Protein AF-A0A0A8EVY9-F1 (afdb_monomer)

Foldseek 3Di:
DDDDDDDDDDDDDDDDPDDDDDDADDDPVNDHDDDQQDDDFCCPDPQFQPFDDADPPEPADDPAPASWGFGTDGSNWTWTAGPPQQWIFTHAPDRVRQLCPVHGTQASHPVLVVQLNVLLVVLVVVLVVDPDPVVNVVSLVVSLVSNCVSGVSRSPGSSRVVSSPPD

Mean predicted aligned error: 11.03 Å

Nearest PDB structures (foldseek):
  7tyd-assembly2_D  TM=7.779E-01  e=7.014E-01  synthetic construct
  7n1k-assembly1_A  TM=7.747E-01  e=1.017E+00  synthetic construct
  4adn-assembly1_B  TM=7.517E-01  e=2.010E+00  Staphylococcus aureus
  4ado-assembly1_A  TM=7.643E-01  e=8.881E+00  Staphylococcus aureus

Secondary structure (DSSP, 8-state):
------------------PPP------TTSPPP--S--EEE-TTSTTTT-EEPPPSSSS---S----EEEEEEETTEEEEEETTT--EEE--SSTT-GGGTT-SEEESSHHHHHHHHHHHHHHHHHHTT---HHHHHHHHHHHHHHHHHH-TTTTT-HHHHHHHH--

Radius of gyration: 25.65 Å; Cα contacts (8 Å, |Δi|>4): 241; chains: 1; bounding box: 50×61×89 Å

pLDDT: mean 82.86, std 22.76, range [28.45, 98.69]

Solvent-accessible surface area (backbone atoms only — not comparable to full-atom values): 10103 Å² total; per-residue (Å²): 135,90,85,88,85,87,86,90,83,92,80,85,84,87,78,84,93,70,86,78,81,84,71,79,78,45,48,101,81,73,47,69,70,78,70,62,76,48,77,45,80,35,85,86,43,90,65,42,60,37,76,52,81,78,70,83,88,39,82,81,70,70,95,67,90,50,64,28,23,28,46,34,37,38,64,85,11,46,27,28,35,29,64,83,76,38,30,24,29,45,46,70,80,52,80,82,38,64,42,43,39,81,40,40,50,56,20,78,27,62,67,47,35,55,52,41,51,52,51,47,54,54,44,52,61,52,44,76,72,48,84,49,68,66,60,34,51,52,46,49,52,50,40,52,54,53,30,35,72,67,37,65,88,22,40,69,8,10,65,59,43,39,77,70,73,63,129

Sequence (167 aa):
MWSSPCPGAQGAQGSDHAAPRRPGRGTGTGLPEFDDQGLALQPSHEDHLQEVRWPQDLPEQPDEEGPFHRLGRWMGGYVVLDGPTGHVLRCPVEHDDPTAENGVRVATDLENFLTMAGLFVTGRRILTEIQNRDEAHLMRQHIDDALFAVDWECSDAGAWQYPLHEE

Structure (mmCIF, N/CA/C/O backbone):
data_AF-A0A0A8EVY9-F1
#
_entry.id   AF-A0A0A8EVY9-F1
#
loop_
_atom_site.group_PDB
_atom_site.id
_atom_site.type_symbol
_atom_site.label_atom_id
_atom_site.label_alt_id
_atom_site.label_comp_id
_atom_site.label_asym_id
_atom_site.label_entity_id
_atom_site.label_seq_id
_atom_site.pdbx_PDB_ins_code
_atom_site.Cartn_x
_atom_site.Cartn_y
_atom_site.Cartn_z
_atom_site.occupancy
_atom_site.B_iso_or_equiv
_atom_site.auth_seq_id
_atom_site.auth_comp_id
_atom_site.auth_asym_id
_atom_site.auth_atom_id
_atom_site.pdbx_PDB_model_num
ATOM 1 N N . MET A 1 1 ? 26.104 -45.715 -68.438 1.00 34.81 1 MET A N 1
ATOM 2 C CA . MET A 1 1 ? 26.019 -47.180 -68.264 1.00 34.81 1 MET A CA 1
ATOM 3 C C . MET A 1 1 ? 26.911 -47.540 -67.077 1.00 34.81 1 MET A C 1
ATOM 5 O O . MET A 1 1 ? 28.028 -47.046 -67.035 1.00 34.81 1 MET A O 1
ATOM 9 N N . TRP A 1 2 ? 26.335 -48.227 -66.082 1.00 30.08 2 TRP A N 1
ATOM 10 C CA . TRP A 1 2 ? 26.836 -48.592 -64.736 1.00 30.08 2 TRP A CA 1
ATOM 11 C C . TRP A 1 2 ? 28.251 -49.228 -64.701 1.00 30.08 2 TRP A C 1
ATOM 13 O O . TRP A 1 2 ? 28.696 -49.733 -65.725 1.00 30.08 2 TRP A O 1
ATOM 23 N N . SER A 1 3 ? 29.038 -49.174 -63.608 1.00 36.56 3 SER A N 1
ATOM 24 C CA . SER A 1 3 ? 28.817 -49.904 -62.334 1.00 36.56 3 SER A CA 1
ATOM 25 C C . SER A 1 3 ? 29.696 -49.425 -61.147 1.00 36.56 3 SER A C 1
ATOM 27 O O . SER A 1 3 ? 30.813 -48.958 -61.350 1.00 36.56 3 SER A O 1
ATOM 29 N N . SER A 1 4 ? 29.171 -49.585 -59.919 1.00 40.34 4 SER A N 1
ATOM 30 C CA . SER A 1 4 ? 29.745 -49.332 -58.565 1.00 40.34 4 SER A CA 1
ATOM 31 C C . SER A 1 4 ? 30.785 -50.406 -58.108 1.00 40.34 4 SER A C 1
ATOM 33 O O . SER A 1 4 ? 31.016 -51.311 -58.913 1.00 40.34 4 SER A O 1
ATOM 35 N N . PRO A 1 5 ? 31.416 -50.389 -56.888 1.00 44.31 5 PRO A N 1
ATOM 36 C CA . PRO A 1 5 ? 30.765 -50.445 -55.552 1.00 44.31 5 PRO A CA 1
ATOM 37 C C . PRO A 1 5 ? 31.426 -49.664 -54.376 1.00 44.31 5 PRO A C 1
ATOM 39 O O . PRO A 1 5 ? 32.553 -49.183 -54.446 1.00 44.31 5 PRO A O 1
ATOM 42 N N . CYS A 1 6 ? 30.671 -49.576 -53.273 1.00 28.45 6 CYS A N 1
ATOM 43 C CA . CYS A 1 6 ? 31.019 -49.045 -51.945 1.00 28.45 6 CYS A CA 1
ATOM 44 C C . CYS A 1 6 ? 32.040 -49.899 -51.160 1.00 28.45 6 CYS A C 1
ATOM 46 O O . CYS A 1 6 ? 32.176 -51.094 -51.421 1.00 28.45 6 CYS A O 1
ATOM 48 N N . PRO A 1 7 ? 32.555 -49.351 -50.045 1.00 39.50 7 PRO A N 1
ATOM 49 C CA . PRO A 1 7 ? 32.608 -50.077 -48.777 1.00 39.50 7 PRO A CA 1
ATOM 50 C C . PRO A 1 7 ? 31.801 -49.359 -47.681 1.00 39.50 7 PRO A C 1
ATOM 52 O O . PRO A 1 7 ? 31.858 -48.139 -47.542 1.00 39.50 7 PRO A O 1
ATOM 55 N N . GLY A 1 8 ? 31.039 -50.132 -46.905 1.00 32.41 8 GLY A N 1
ATOM 56 C CA . GLY A 1 8 ? 30.357 -49.675 -45.694 1.00 32.41 8 GLY A CA 1
ATOM 57 C C . GLY A 1 8 ? 31.080 -50.099 -44.412 1.00 32.41 8 GLY A C 1
ATOM 58 O O . GLY A 1 8 ? 31.881 -51.027 -44.448 1.00 32.41 8 GLY A O 1
ATOM 59 N N . ALA A 1 9 ? 30.753 -49.410 -43.310 1.00 32.88 9 ALA A N 1
ATOM 60 C CA . ALA A 1 9 ? 30.607 -49.873 -41.912 1.00 32.88 9 ALA A CA 1
ATOM 61 C C . ALA A 1 9 ? 30.688 -48.633 -40.985 1.00 32.88 9 ALA A C 1
ATOM 63 O O . ALA A 1 9 ? 31.735 -48.012 -40.878 1.00 32.88 9 ALA A O 1
ATOM 64 N N . GLN A 1 10 ? 29.547 -48.080 -40.555 1.00 35.62 10 GLN A N 1
ATOM 65 C CA . GLN A 1 10 ? 28.922 -48.253 -39.225 1.00 35.62 10 GLN A CA 1
ATOM 66 C C . GLN A 1 10 ? 29.597 -47.493 -38.065 1.00 35.62 10 GLN A C 1
ATOM 68 O O . GLN A 1 10 ? 30.724 -47.784 -37.685 1.00 35.62 10 GLN A O 1
ATOM 73 N N . GLY A 1 11 ? 28.828 -46.585 -37.449 1.00 28.88 11 GLY A N 1
ATOM 74 C CA . GLY A 1 11 ? 29.130 -45.924 -36.177 1.00 28.88 11 GLY A CA 1
ATOM 75 C C . GLY A 1 11 ? 28.012 -44.960 -35.743 1.00 28.88 11 GLY A C 1
ATOM 76 O O . GLY A 1 11 ? 27.928 -43.859 -36.268 1.00 28.88 11 GLY A O 1
ATOM 77 N N . ALA A 1 12 ? 27.137 -45.448 -34.854 1.00 32.19 12 ALA A N 1
ATOM 78 C CA . ALA A 1 12 ? 26.265 -44.785 -33.860 1.00 32.19 12 ALA A CA 1
ATOM 79 C C . ALA A 1 12 ? 26.178 -43.231 -33.849 1.00 32.19 12 ALA A C 1
ATOM 81 O O . ALA A 1 12 ? 27.186 -42.550 -33.732 1.00 32.19 12 ALA A O 1
ATOM 82 N N . GLN A 1 13 ? 24.988 -42.646 -34.057 1.00 31.91 13 GLN A N 1
ATOM 83 C CA . GLN A 1 13 ? 24.006 -42.190 -33.037 1.00 31.91 13 GLN A CA 1
ATOM 84 C C . GLN A 1 13 ? 24.365 -40.910 -32.251 1.00 31.91 13 GLN A C 1
ATOM 86 O O . GLN A 1 13 ? 25.375 -40.855 -31.564 1.00 31.91 13 GLN A O 1
ATOM 91 N N . GLY A 1 14 ? 23.407 -39.968 -32.249 1.00 29.59 14 GLY A N 1
ATOM 92 C CA . GLY A 1 14 ? 23.248 -38.869 -31.283 1.00 29.59 14 GLY A CA 1
ATOM 93 C C . GLY A 1 14 ? 24.054 -37.619 -31.643 1.00 29.59 14 GLY A C 1
ATOM 94 O O . GLY A 1 14 ? 25.271 -37.646 -31.672 1.00 29.59 14 GLY A O 1
ATOM 95 N N . SER A 1 15 ? 23.475 -36.444 -31.856 1.00 35.16 15 SER A N 1
ATOM 96 C CA . SER A 1 15 ? 22.553 -35.799 -30.926 1.00 35.16 15 SER A CA 1
ATOM 97 C C . SER A 1 15 ? 21.951 -34.558 -31.593 1.00 35.16 15 SER A C 1
ATOM 99 O O . SER A 1 15 ? 22.675 -33.699 -32.093 1.00 35.16 15 SER A O 1
ATOM 101 N N . ASP A 1 16 ? 20.620 -34.493 -31.601 1.00 35.38 16 ASP A N 1
ATOM 102 C CA . ASP A 1 16 ? 19.863 -33.301 -31.967 1.00 35.38 16 ASP A CA 1
ATOM 103 C C . ASP A 1 16 ? 20.199 -32.160 -31.003 1.00 35.38 16 ASP A C 1
ATOM 105 O O . ASP A 1 16 ? 20.044 -32.262 -29.782 1.00 35.38 16 ASP A O 1
ATOM 109 N N . HIS A 1 17 ? 20.649 -31.052 -31.581 1.00 47.72 17 HIS A N 1
ATOM 110 C CA . HIS A 1 17 ? 20.767 -29.765 -30.919 1.00 47.72 17 HIS A CA 1
ATOM 111 C C . HIS A 1 17 ? 19.365 -29.198 -30.654 1.00 47.72 17 HIS A C 1
ATOM 113 O O . HIS A 1 17 ? 18.785 -28.520 -31.497 1.00 47.72 17 HIS A O 1
ATOM 119 N N . ALA A 1 18 ? 18.839 -29.437 -29.454 1.00 38.78 18 ALA A N 1
ATOM 120 C CA . ALA A 1 18 ? 17.805 -28.609 -28.839 1.00 38.78 18 ALA A CA 1
ATOM 121 C C . ALA A 1 18 ? 17.867 -28.789 -27.317 1.00 38.78 18 ALA A C 1
ATOM 123 O O . ALA A 1 18 ? 17.395 -29.785 -26.775 1.00 38.78 18 ALA A O 1
ATOM 124 N N . ALA A 1 19 ? 18.475 -27.833 -26.612 1.00 34.03 19 ALA A N 1
ATOM 125 C CA . ALA A 1 19 ? 18.394 -27.795 -25.157 1.00 34.03 19 ALA A CA 1
ATOM 126 C C . ALA A 1 19 ? 16.949 -27.431 -24.753 1.00 34.03 19 ALA A C 1
ATOM 128 O O . ALA A 1 19 ? 16.450 -26.388 -25.188 1.00 34.03 19 ALA A O 1
ATOM 129 N N . PRO A 1 20 ? 16.249 -28.254 -23.954 1.00 34.59 20 PRO A N 1
ATOM 130 C CA . PRO A 1 20 ? 14.904 -27.923 -23.518 1.00 34.59 20 PRO A CA 1
ATOM 131 C C . PRO A 1 20 ? 14.946 -26.799 -22.477 1.00 34.59 20 PRO A C 1
ATOM 133 O O . PRO A 1 20 ? 15.721 -26.829 -21.518 1.00 34.59 20 PRO A O 1
ATOM 136 N N . ARG A 1 21 ? 14.069 -25.809 -22.681 1.00 45.06 21 ARG A N 1
ATOM 137 C CA . ARG A 1 21 ? 13.677 -24.786 -21.703 1.00 45.06 21 ARG A CA 1
ATOM 138 C C . ARG A 1 21 ? 13.389 -25.462 -20.360 1.00 45.06 21 ARG A C 1
ATOM 140 O O . ARG A 1 21 ? 12.612 -26.413 -20.335 1.00 45.06 21 ARG A O 1
ATOM 147 N N . ARG A 1 22 ? 13.975 -24.979 -19.258 1.00 39.72 22 ARG A N 1
ATOM 148 C CA . ARG A 1 22 ? 13.560 -25.402 -17.911 1.00 39.72 22 ARG A CA 1
ATOM 149 C C . ARG A 1 22 ? 12.124 -24.907 -17.680 1.00 39.72 22 ARG A C 1
ATOM 151 O O . ARG A 1 22 ? 11.934 -23.694 -17.650 1.00 39.72 22 ARG A O 1
ATOM 158 N N . PRO A 1 23 ? 11.119 -25.789 -17.546 1.00 45.97 23 PRO A N 1
ATOM 159 C CA . PRO A 1 23 ? 9.808 -25.382 -17.071 1.00 45.97 23 PRO A CA 1
ATOM 160 C C . PRO A 1 23 ? 9.913 -25.115 -15.566 1.00 45.97 23 PRO A C 1
ATOM 162 O O . PRO A 1 23 ? 10.628 -25.835 -14.862 1.00 45.97 23 PRO A O 1
ATOM 165 N N . GLY A 1 24 ? 9.211 -24.089 -15.081 1.00 49.50 24 GLY A N 1
ATOM 166 C CA . GLY A 1 24 ? 9.039 -23.852 -13.649 1.00 49.50 24 GLY A CA 1
ATOM 167 C C . GLY A 1 24 ? 8.615 -25.138 -12.937 1.00 49.50 24 GLY A C 1
ATOM 168 O O . GLY A 1 24 ? 7.908 -25.978 -13.503 1.00 49.50 24 GLY A O 1
ATOM 169 N N . ARG A 1 25 ? 9.111 -25.328 -11.714 1.00 46.06 25 ARG A N 1
ATOM 170 C CA . ARG A 1 25 ? 8.863 -26.525 -10.912 1.00 46.06 25 ARG A CA 1
ATOM 171 C C . ARG A 1 25 ? 7.407 -26.505 -10.441 1.00 46.06 25 ARG A C 1
ATOM 173 O O . ARG A 1 25 ? 7.099 -26.006 -9.372 1.00 46.06 25 ARG A O 1
ATOM 180 N N . GLY A 1 26 ? 6.500 -27.003 -11.275 1.00 38.62 26 GLY A N 1
ATOM 181 C CA . GLY A 1 26 ? 5.106 -27.184 -10.891 1.00 38.62 26 GLY A CA 1
ATOM 182 C C . GLY A 1 26 ? 5.008 -28.199 -9.757 1.00 38.62 26 GLY A C 1
ATOM 183 O O . GLY A 1 26 ? 5.652 -29.253 -9.795 1.00 38.62 26 GLY A O 1
ATOM 184 N N . THR A 1 27 ? 4.167 -27.913 -8.766 1.00 46.47 27 THR A N 1
ATOM 185 C CA . THR A 1 27 ? 3.627 -28.981 -7.918 1.00 46.47 27 THR A CA 1
ATOM 186 C C . THR A 1 27 ? 2.895 -29.974 -8.832 1.00 46.47 27 THR A C 1
ATOM 188 O O . THR A 1 27 ? 2.489 -29.611 -9.937 1.00 46.47 27 THR A O 1
ATOM 191 N N . GLY A 1 28 ? 2.769 -31.248 -8.444 1.00 50.50 28 GLY A N 1
ATOM 192 C CA . GLY A 1 28 ? 2.281 -32.346 -9.306 1.00 50.50 28 GLY A CA 1
ATOM 193 C C . GLY A 1 28 ? 0.896 -32.165 -9.966 1.00 50.50 28 GLY A C 1
ATOM 194 O O . GLY A 1 28 ? 0.434 -33.064 -10.660 1.00 50.50 28 GLY A O 1
ATOM 195 N N . THR A 1 29 ? 0.245 -31.020 -9.774 1.00 59.47 29 THR A N 1
ATOM 196 C CA . THR A 1 29 ? -0.999 -30.549 -10.392 1.00 59.47 29 THR A CA 1
ATOM 197 C C . THR A 1 29 ? -0.807 -29.487 -11.489 1.00 59.47 29 THR A C 1
ATOM 199 O O . THR A 1 29 ? -1.796 -29.021 -12.046 1.00 59.47 29 THR A O 1
ATOM 202 N N . GLY A 1 30 ? 0.425 -29.098 -11.841 1.00 45.78 30 GLY A N 1
ATOM 203 C CA . GLY A 1 30 ? 0.685 -28.079 -12.873 1.00 45.78 30 GLY A CA 1
ATOM 204 C C . GLY A 1 30 ? 0.366 -26.646 -12.434 1.00 45.78 30 GLY A C 1
ATOM 205 O O . GLY A 1 30 ? 0.422 -25.729 -13.251 1.00 45.78 30 GLY A O 1
ATOM 206 N N . LEU A 1 31 ? 0.054 -26.449 -11.150 1.00 45.53 31 LEU A N 1
ATOM 207 C CA . LEU A 1 31 ? -0.037 -25.129 -10.548 1.00 45.53 31 LEU A CA 1
ATOM 208 C C . LEU A 1 31 ? 1.385 -24.639 -10.241 1.00 45.53 31 LEU A C 1
ATOM 210 O O . LEU A 1 31 ? 2.162 -25.396 -9.637 1.00 45.53 31 LEU A O 1
ATOM 214 N N . PRO A 1 32 ? 1.749 -23.417 -10.673 1.00 52.38 32 PRO A N 1
ATOM 215 C CA . PRO A 1 32 ? 2.995 -22.808 -10.243 1.00 52.38 32 PRO A CA 1
ATOM 216 C C . PRO A 1 32 ? 3.008 -22.729 -8.716 1.00 52.38 32 PRO A C 1
ATOM 218 O O . PRO A 1 32 ? 1.966 -22.550 -8.083 1.00 52.38 32 PRO A O 1
ATOM 221 N N . GLU A 1 33 ? 4.188 -22.921 -8.137 1.00 50.59 33 GLU A N 1
ATOM 222 C CA . GLU A 1 33 ? 4.426 -22.619 -6.732 1.00 50.59 33 GLU A CA 1
ATOM 223 C C . GLU A 1 33 ? 4.063 -21.140 -6.531 1.00 50.59 33 GLU A C 1
ATOM 225 O O . GLU A 1 33 ? 4.591 -20.267 -7.224 1.00 50.59 33 GLU A O 1
ATOM 230 N N . PHE A 1 34 ? 3.049 -20.883 -5.703 1.00 48.88 34 PHE A N 1
ATOM 231 C CA . PHE A 1 34 ? 2.688 -19.525 -5.332 1.00 48.88 34 PHE A CA 1
ATOM 232 C C . PHE A 1 34 ? 3.731 -19.077 -4.326 1.00 48.88 34 PHE A C 1
ATOM 234 O O . PHE A 1 34 ? 3.757 -19.567 -3.203 1.00 48.88 34 PHE A O 1
ATOM 241 N N . ASP A 1 35 ? 4.609 -18.189 -4.764 1.00 55.94 35 ASP A N 1
ATOM 242 C CA . ASP A 1 35 ? 5.351 -17.363 -3.835 1.00 55.94 35 ASP A CA 1
ATOM 243 C C . ASP A 1 35 ? 4.350 -16.362 -3.243 1.00 55.94 35 ASP A C 1
ATOM 245 O O . ASP A 1 35 ? 3.616 -15.700 -3.991 1.00 55.94 35 ASP A O 1
ATOM 249 N N . ASP A 1 36 ? 4.258 -16.289 -1.915 1.00 54.81 36 ASP A N 1
ATOM 250 C CA . ASP A 1 36 ? 3.253 -15.509 -1.177 1.00 54.81 36 ASP A CA 1
ATOM 251 C C . ASP A 1 36 ? 3.450 -13.988 -1.334 1.00 54.81 36 ASP A C 1
ATOM 253 O O . ASP A 1 36 ? 2.824 -13.191 -0.635 1.00 54.81 36 ASP A O 1
ATOM 257 N N . GLN A 1 37 ? 4.239 -13.553 -2.322 1.00 67.75 37 GLN A N 1
ATOM 258 C CA . GLN A 1 37 ? 4.546 -12.157 -2.597 1.00 67.75 37 GLN A CA 1
ATOM 259 C C . GLN A 1 37 ? 3.419 -11.325 -3.233 1.00 67.75 37 GLN A C 1
ATOM 261 O O . GLN A 1 37 ? 3.644 -10.227 -3.758 1.00 67.75 37 GLN A O 1
ATOM 266 N N . GLY A 1 38 ? 2.199 -11.858 -3.243 1.00 79.81 38 GLY A N 1
ATOM 267 C CA . GLY A 1 38 ? 1.045 -11.248 -3.890 1.00 79.81 38 GLY A CA 1
ATOM 268 C C . GLY A 1 38 ? 0.349 -10.200 -3.024 1.00 79.81 38 GLY A C 1
ATOM 269 O O . GLY A 1 38 ? 0.162 -10.395 -1.825 1.00 79.81 38 GLY A O 1
ATOM 270 N N . LEU A 1 39 ? -0.107 -9.123 -3.665 1.00 90.94 39 LEU A N 1
ATOM 271 C CA . LEU A 1 39 ? -1.133 -8.214 -3.153 1.00 90.94 39 LEU A CA 1
ATOM 272 C C . LEU A 1 39 ? -2.473 -8.569 -3.809 1.00 90.94 39 LEU A C 1
ATOM 274 O O . LEU A 1 39 ? -2.579 -8.618 -5.036 1.00 90.94 39 LEU A O 1
ATOM 278 N N . ALA A 1 40 ? -3.499 -8.804 -2.997 1.00 90.38 40 ALA A N 1
ATOM 279 C CA . ALA A 1 40 ? -4.844 -9.132 -3.444 1.00 90.38 40 ALA A CA 1
ATOM 280 C C . ALA A 1 40 ? -5.876 -8.238 -2.750 1.00 90.38 40 ALA A C 1
ATOM 282 O O . ALA A 1 40 ? -6.091 -8.348 -1.544 1.00 90.38 40 ALA A O 1
ATOM 283 N N . LEU A 1 41 ? -6.568 -7.405 -3.530 1.00 90.62 41 LEU A N 1
ATOM 284 C CA . LEU A 1 41 ? -7.753 -6.668 -3.085 1.00 90.62 41 LEU A CA 1
ATOM 285 C C . LEU A 1 41 ? -8.997 -7.481 -3.416 1.00 90.62 41 LEU A C 1
ATOM 287 O O . LEU A 1 41 ? -9.135 -7.988 -4.530 1.00 90.62 41 LEU A O 1
ATOM 291 N N . GLN A 1 42 ? -9.886 -7.647 -2.439 1.00 87.88 42 GLN A N 1
ATOM 292 C CA . GLN A 1 42 ? -10.934 -8.665 -2.511 1.00 87.88 42 GLN A CA 1
AT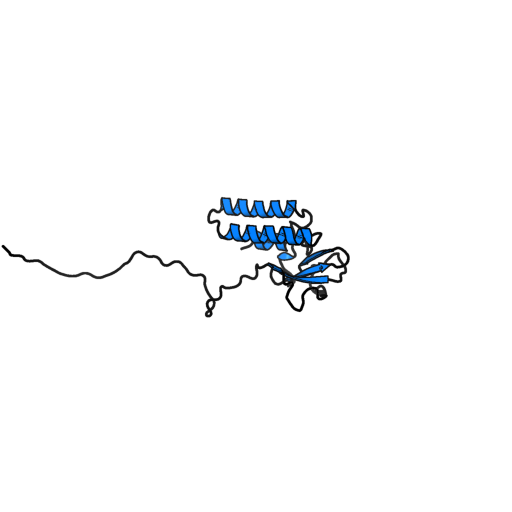OM 293 C C . GLN A 1 42 ? -12.337 -8.080 -2.266 1.00 87.88 42 GLN A C 1
ATOM 295 O O . GLN A 1 42 ? -13.021 -8.527 -1.348 1.00 87.88 42 GLN A O 1
ATOM 300 N N . PRO A 1 43 ? -12.810 -7.115 -3.082 1.00 88.44 43 PRO A N 1
ATOM 301 C CA . PRO A 1 43 ? -14.081 -6.421 -2.845 1.00 88.44 43 PRO A CA 1
ATOM 302 C C . PRO A 1 43 ? -15.321 -7.322 -2.939 1.00 88.44 43 PRO A C 1
ATOM 304 O O . PRO A 1 43 ? -16.370 -6.997 -2.396 1.00 88.44 43 PRO A O 1
ATOM 307 N N . SER A 1 44 ? -15.217 -8.457 -3.636 1.00 88.75 44 SER A N 1
ATOM 308 C CA . SER A 1 44 ? -16.298 -9.438 -3.780 1.00 88.75 44 SER A CA 1
ATOM 309 C C . SER A 1 44 ? -16.225 -10.594 -2.778 1.00 88.75 44 SER A C 1
ATOM 311 O O . SER A 1 44 ? -17.022 -11.525 -2.877 1.00 88.75 44 SER A O 1
ATOM 313 N N . HIS A 1 45 ? -15.236 -10.603 -1.882 1.00 89.62 45 HIS A N 1
ATOM 314 C CA . HIS A 1 45 ? -15.097 -11.644 -0.865 1.00 89.62 45 HIS A CA 1
ATOM 315 C C . HIS A 1 45 ? -16.077 -11.390 0.284 1.00 89.62 45 HIS A C 1
ATOM 317 O O . HIS A 1 45 ? -16.361 -10.241 0.607 1.00 89.62 45 HIS A O 1
ATOM 323 N N . GLU A 1 46 ? -16.588 -12.453 0.907 1.00 89.56 46 GLU A N 1
ATOM 324 C CA . GLU A 1 46 ? -17.604 -12.352 1.968 1.00 89.56 46 GLU A CA 1
ATOM 325 C C . GLU A 1 46 ? -17.141 -11.506 3.166 1.00 89.56 46 GLU A C 1
ATOM 327 O O . GLU A 1 46 ? -17.889 -10.661 3.646 1.00 89.56 46 GLU A O 1
ATOM 332 N N . ASP A 1 47 ? -15.879 -11.657 3.567 1.00 88.94 47 ASP A N 1
ATOM 333 C CA . ASP A 1 47 ? -15.254 -10.872 4.643 1.00 88.94 47 ASP A CA 1
ATOM 334 C C . ASP A 1 47 ? -14.841 -9.432 4.251 1.00 88.94 47 ASP A C 1
ATOM 336 O O . ASP A 1 47 ? -14.112 -8.775 5.001 1.00 88.94 47 ASP A O 1
ATOM 340 N N . HIS A 1 48 ? -15.192 -8.936 3.059 1.00 91.75 48 HIS A N 1
ATOM 341 C CA . HIS A 1 48 ? -14.808 -7.581 2.652 1.00 91.75 48 HIS A CA 1
ATOM 342 C C . HIS A 1 48 ? -15.453 -6.527 3.564 1.00 91.75 48 HIS A C 1
ATOM 344 O O . HIS A 1 48 ? -16.652 -6.572 3.833 1.00 91.75 48 HIS A O 1
ATOM 350 N N . LEU A 1 49 ? -14.645 -5.573 4.038 1.00 95.19 49 LEU A N 1
ATOM 351 C CA . LEU A 1 49 ? -14.997 -4.540 5.022 1.00 95.19 49 LEU A CA 1
ATOM 352 C C . LEU A 1 49 ? -15.465 -5.069 6.383 1.00 95.19 49 LEU A C 1
ATOM 354 O O . LEU A 1 49 ? -15.903 -4.287 7.233 1.00 95.19 49 LEU A O 1
ATOM 358 N N . GLN A 1 50 ? -15.322 -6.371 6.633 1.00 96.00 50 GLN A N 1
ATOM 359 C CA . GLN A 1 50 ? -15.521 -6.908 7.966 1.00 96.00 50 GLN A CA 1
ATOM 360 C C . GLN A 1 50 ? -14.483 -6.307 8.916 1.00 96.00 50 GLN A C 1
ATOM 362 O O . GLN A 1 50 ? -13.303 -6.179 8.572 1.00 96.00 50 GLN A O 1
ATOM 367 N N . GLU A 1 51 ? -14.944 -5.935 10.107 1.00 96.56 51 GLU A N 1
ATOM 368 C CA . GLU A 1 51 ? -14.070 -5.466 11.173 1.00 96.56 51 GLU A CA 1
ATOM 369 C C . GLU A 1 51 ? -13.139 -6.598 11.626 1.00 96.56 51 GLU A C 1
ATOM 371 O O . GLU A 1 51 ? -13.577 -7.726 11.878 1.00 96.56 51 GLU A O 1
ATOM 376 N N . VAL A 1 52 ? -11.854 -6.289 11.742 1.00 93.88 52 VAL A N 1
ATOM 377 C CA . VAL A 1 52 ? -10.823 -7.195 12.238 1.00 93.88 52 VAL A CA 1
ATOM 378 C C . VAL A 1 52 ? -10.143 -6.589 13.457 1.00 93.88 52 VAL A C 1
ATOM 380 O O . VAL A 1 52 ? -9.990 -5.376 13.577 1.00 93.88 52 VAL A O 1
ATOM 383 N N . ARG A 1 53 ? -9.724 -7.449 14.386 1.00 93.44 53 ARG A N 1
ATOM 384 C CA . ARG A 1 53 ? -8.921 -7.024 15.534 1.00 93.44 53 ARG A CA 1
ATOM 385 C C . ARG A 1 53 ? -7.451 -7.049 15.164 1.00 93.44 53 ARG A C 1
ATOM 387 O O . ARG A 1 53 ? -6.998 -8.027 14.571 1.00 93.44 53 ARG A O 1
ATOM 394 N N . TRP A 1 54 ? -6.721 -6.019 15.578 1.00 95.56 54 TRP A N 1
ATOM 395 C CA . TRP A 1 54 ? -5.271 -6.024 15.458 1.00 95.56 54 TRP A CA 1
ATOM 396 C C . TRP A 1 54 ? -4.659 -7.107 16.365 1.00 95.56 54 TRP A C 1
ATOM 398 O O . TRP A 1 54 ? -5.088 -7.218 17.524 1.00 95.56 54 TRP A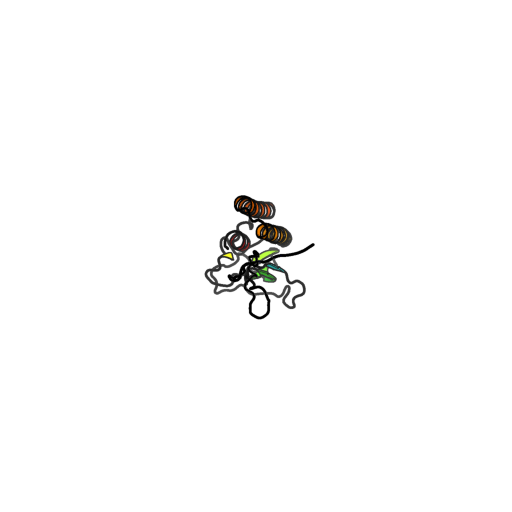 O 1
ATOM 408 N N . PRO A 1 55 ? -3.698 -7.916 15.879 1.00 92.44 55 PRO A N 1
ATOM 409 C CA . PRO A 1 55 ? -3.025 -8.924 16.697 1.00 92.44 55 PRO A CA 1
ATOM 410 C C . PRO A 1 55 ? -2.306 -8.269 17.883 1.00 92.44 55 PRO A C 1
ATOM 412 O O . PRO A 1 55 ? -1.481 -7.380 17.711 1.00 92.44 55 PRO A O 1
ATOM 415 N N . GLN A 1 56 ? -2.647 -8.690 19.101 1.00 92.25 56 GLN A N 1
ATOM 416 C CA . GLN A 1 56 ? -2.141 -8.086 20.347 1.00 92.25 56 GLN A CA 1
ATOM 417 C C . GLN A 1 56 ? -0.838 -8.727 20.837 1.00 92.25 56 GLN A C 1
ATOM 419 O O . GLN A 1 56 ? -0.183 -8.213 21.737 1.00 92.25 56 GLN A O 1
ATOM 424 N N . ASP A 1 57 ? -0.510 -9.894 20.295 1.00 92.75 57 ASP A N 1
ATOM 425 C CA . ASP A 1 57 ? 0.653 -10.703 20.633 1.00 92.75 57 ASP A CA 1
ATOM 426 C C . ASP A 1 57 ? 1.869 -10.408 19.749 1.00 92.75 57 ASP A C 1
ATOM 428 O O . ASP A 1 57 ? 2.947 -10.918 20.034 1.00 92.75 57 ASP A O 1
ATOM 432 N N . LEU A 1 58 ? 1.711 -9.579 18.713 1.00 92.38 58 LEU A N 1
ATOM 433 C CA . LEU A 1 58 ? 2.793 -9.172 17.819 1.00 92.38 58 LEU A CA 1
ATOM 434 C C . LEU A 1 58 ? 3.364 -7.803 18.227 1.00 92.38 58 LEU A C 1
ATOM 436 O O . LEU A 1 58 ? 2.612 -6.954 18.713 1.00 92.38 58 LEU A O 1
ATOM 440 N N . PRO A 1 59 ? 4.682 -7.577 18.079 1.00 90.00 59 PRO A N 1
ATOM 441 C CA . PRO A 1 59 ? 5.323 -6.361 18.572 1.00 90.00 59 PRO A CA 1
ATOM 442 C C . PRO A 1 59 ? 4.870 -5.099 17.831 1.00 90.00 59 PRO A C 1
ATOM 444 O O . PRO A 1 59 ? 4.718 -4.047 18.456 1.00 90.00 59 PRO A O 1
ATOM 447 N N . GLU A 1 60 ? 4.611 -5.194 16.530 1.00 93.88 60 GLU A N 1
ATOM 448 C CA . GLU A 1 60 ? 4.234 -4.050 15.709 1.00 93.88 60 GLU A CA 1
ATOM 449 C C . GLU A 1 60 ? 2.746 -3.734 15.868 1.00 93.88 60 GLU A C 1
ATOM 451 O O . GLU A 1 60 ? 1.848 -4.422 15.364 1.00 93.88 60 GLU A O 1
ATOM 456 N N . GLN A 1 61 ? 2.499 -2.653 16.600 1.00 95.56 61 GLN A N 1
ATOM 457 C CA . GLN A 1 61 ? 1.179 -2.091 16.839 1.00 95.56 61 GLN A CA 1
ATOM 458 C C . GLN A 1 61 ? 0.995 -0.818 15.998 1.00 95.56 61 GLN A C 1
ATOM 460 O O . GLN A 1 61 ? 1.970 -0.101 15.762 1.00 95.56 61 GLN A O 1
ATOM 465 N N . PRO A 1 62 ? -0.232 -0.536 15.535 1.00 96.38 62 PRO A N 1
ATOM 466 C CA . PRO A 1 62 ? -0.552 0.690 14.828 1.00 96.38 62 PRO A CA 1
ATOM 467 C C . PRO A 1 62 ? -0.694 1.844 15.827 1.00 96.38 62 PRO A C 1
ATOM 469 O O . PRO A 1 62 ? -0.969 1.624 17.009 1.00 96.38 62 PRO A O 1
ATOM 472 N N . ASP A 1 63 ? -0.546 3.076 15.345 1.00 96.12 63 ASP A N 1
ATOM 473 C CA . ASP A 1 63 ? -0.865 4.267 16.144 1.00 96.12 63 ASP A CA 1
ATOM 474 C C . ASP A 1 63 ? -2.390 4.482 16.231 1.00 96.12 63 ASP A C 1
ATOM 476 O O . ASP A 1 63 ? -2.899 5.150 17.132 1.00 96.12 63 ASP A O 1
ATOM 480 N N . GLU A 1 64 ? -3.123 3.921 15.272 1.00 96.25 64 GLU A N 1
ATOM 481 C CA . GLU A 1 64 ? -4.568 3.984 15.133 1.00 96.25 64 GLU A CA 1
ATOM 482 C C . GLU A 1 64 ? -5.275 3.022 16.101 1.00 96.25 64 GLU A C 1
ATOM 484 O O . GLU A 1 64 ? -4.827 1.906 16.353 1.00 96.25 64 GLU A O 1
ATOM 489 N N . GLU A 1 65 ? -6.440 3.425 16.614 1.00 94.62 65 GLU A N 1
ATOM 490 C CA . GLU A 1 65 ? -7.233 2.600 17.542 1.00 94.62 65 GLU A CA 1
ATOM 491 C C . GLU A 1 65 ? -8.294 1.731 16.835 1.00 94.62 65 GLU A C 1
ATOM 493 O O . GLU A 1 65 ? -8.950 0.903 17.477 1.00 94.62 65 GLU A O 1
ATOM 498 N N . GLY A 1 66 ? -8.476 1.887 15.520 1.00 94.88 66 GLY A N 1
ATOM 499 C CA . GLY A 1 66 ? -9.551 1.238 14.776 1.00 94.88 66 GLY A CA 1
ATOM 500 C C . GLY A 1 66 ? -10.903 1.964 14.899 1.00 94.88 66 GLY A C 1
ATOM 501 O O . GLY A 1 66 ? -10.997 3.068 15.442 1.00 94.88 66 GLY A O 1
ATOM 502 N N . PRO A 1 67 ? -12.003 1.347 14.426 1.00 97.25 67 PRO A N 1
ATOM 503 C CA . PRO A 1 67 ? -12.092 -0.023 13.916 1.00 97.25 67 PRO A CA 1
ATOM 504 C C . PRO A 1 67 ? -11.356 -0.227 12.585 1.00 97.25 67 PRO A C 1
ATOM 506 O O . PRO A 1 67 ? -11.377 0.635 11.707 1.00 97.25 67 PRO A O 1
ATOM 509 N N . PHE A 1 68 ? -10.749 -1.407 12.428 1.00 98.12 68 PHE A N 1
ATOM 510 C CA . PHE A 1 68 ? -10.022 -1.799 11.220 1.00 98.12 68 PHE A CA 1
ATOM 511 C C . PHE A 1 68 ? -10.898 -2.655 10.308 1.00 98.12 68 PHE A C 1
ATOM 513 O O . PHE A 1 68 ? -11.390 -3.699 10.728 1.00 98.12 68 PHE A O 1
ATOM 520 N N . HIS A 1 69 ? -11.054 -2.266 9.046 1.00 97.56 69 HIS A N 1
ATOM 521 C CA . HIS A 1 69 ? -11.905 -2.948 8.069 1.00 97.56 69 HIS A CA 1
ATOM 522 C C . HIS A 1 69 ? -11.077 -3.636 6.986 1.00 97.56 69 HIS A C 1
ATOM 524 O O . HIS A 1 69 ? -10.291 -2.994 6.293 1.00 97.56 69 HIS A O 1
ATOM 530 N N . ARG A 1 70 ? -11.258 -4.946 6.787 1.00 96.94 70 ARG A N 1
ATOM 531 C CA . ARG A 1 70 ? -10.447 -5.718 5.832 1.00 96.94 70 ARG A CA 1
ATOM 532 C C . ARG A 1 70 ? -10.711 -5.323 4.372 1.00 96.94 70 ARG A C 1
ATOM 534 O O . ARG A 1 70 ? -11.825 -5.448 3.866 1.00 96.94 70 ARG A O 1
ATOM 541 N N . LEU A 1 71 ? -9.649 -4.966 3.654 1.00 96.44 71 LEU A N 1
ATOM 542 C CA . LEU A 1 71 ? -9.650 -4.712 2.208 1.00 96.44 71 LEU A CA 1
ATOM 543 C C . LEU A 1 71 ? -9.200 -5.936 1.398 1.00 96.44 71 LEU A C 1
ATOM 545 O O . LEU A 1 71 ? -9.702 -6.189 0.299 1.00 96.44 71 LEU A O 1
ATOM 549 N N . GLY A 1 72 ? -8.249 -6.702 1.934 1.00 94.81 72 GLY A N 1
ATOM 550 C CA . GLY A 1 72 ? -7.595 -7.768 1.186 1.00 94.81 72 GLY A CA 1
ATOM 551 C C . GLY A 1 72 ? -6.479 -8.462 1.955 1.00 94.81 72 GLY A C 1
ATOM 552 O O . GLY A 1 72 ? -6.522 -8.549 3.186 1.00 94.81 72 GLY A O 1
ATOM 553 N N . ARG A 1 73 ? -5.494 -8.979 1.217 1.00 93.81 73 ARG A N 1
ATOM 554 C CA . ARG A 1 73 ? -4.287 -9.610 1.758 1.00 93.81 73 ARG A CA 1
ATOM 555 C C . ARG A 1 73 ? -3.046 -9.190 0.990 1.00 93.81 73 ARG A C 1
ATOM 557 O O . ARG A 1 73 ? -3.123 -8.946 -0.212 1.00 93.81 73 ARG A O 1
ATOM 564 N N . TRP A 1 74 ? -1.914 -9.175 1.676 1.00 93.88 74 TRP A N 1
ATOM 565 C CA . TRP A 1 74 ? -0.621 -8.896 1.078 1.00 93.88 74 TRP A CA 1
ATOM 566 C C . TRP A 1 74 ? 0.497 -9.569 1.865 1.00 93.88 74 TRP A C 1
ATOM 568 O O . TRP A 1 74 ? 0.576 -9.376 3.077 1.00 93.88 74 TRP A O 1
ATOM 578 N N . MET A 1 75 ? 1.349 -10.362 1.204 1.00 89.81 75 MET A N 1
ATOM 579 C CA . MET A 1 75 ? 2.440 -11.091 1.874 1.00 89.81 75 MET A CA 1
ATOM 580 C C . MET A 1 75 ? 1.915 -11.923 3.058 1.00 89.81 75 MET A C 1
ATOM 582 O O . MET A 1 75 ? 2.423 -11.824 4.168 1.00 89.81 75 MET A O 1
ATOM 586 N N . GLY A 1 76 ? 0.786 -12.617 2.882 1.00 88.50 76 GLY A N 1
ATOM 587 C CA . GLY A 1 76 ? 0.104 -13.360 3.953 1.00 88.50 76 GLY A CA 1
ATOM 588 C C . GLY A 1 76 ? -0.701 -12.524 4.968 1.00 88.50 76 GLY A C 1
ATOM 589 O O . GLY A 1 76 ? -1.670 -13.045 5.525 1.00 88.50 76 GLY A O 1
ATOM 590 N N . GLY A 1 77 ? -0.372 -11.244 5.169 1.00 92.44 77 GLY A N 1
ATOM 591 C CA . GLY A 1 77 ? -1.022 -10.340 6.128 1.00 92.44 77 GLY A CA 1
ATOM 592 C C . GLY A 1 77 ? -2.323 -9.731 5.613 1.00 92.44 77 GLY A C 1
ATOM 593 O O . GLY A 1 77 ? -2.539 -9.623 4.404 1.00 92.44 77 GLY A O 1
ATOM 594 N N . TYR A 1 78 ? -3.218 -9.327 6.518 1.00 95.50 78 TYR A N 1
ATOM 595 C CA . TYR A 1 78 ? -4.420 -8.583 6.132 1.00 95.50 78 TYR A CA 1
ATOM 596 C C . TYR A 1 78 ? -4.074 -7.139 5.801 1.00 95.50 78 TYR A C 1
ATOM 598 O O . TYR A 1 78 ? -3.369 -6.487 6.560 1.00 95.50 78 TYR A O 1
ATOM 606 N N . VAL A 1 79 ? -4.631 -6.630 4.703 1.00 97.44 79 VAL A N 1
ATOM 607 C CA . VAL A 1 79 ? -4.650 -5.189 4.435 1.00 97.44 79 VAL A CA 1
ATOM 608 C C . VAL A 1 79 ? -5.966 -4.638 4.958 1.00 97.44 79 VAL A C 1
ATOM 610 O O . VAL A 1 79 ? -7.030 -5.165 4.611 1.00 97.44 79 VAL A O 1
ATOM 613 N N . VAL A 1 80 ? -5.898 -3.608 5.792 1.00 98.06 80 VAL A N 1
ATOM 614 C CA . VAL A 1 80 ? -7.039 -3.039 6.510 1.00 98.06 80 VAL A CA 1
ATOM 615 C C . VAL A 1 80 ? -7.107 -1.527 6.329 1.00 98.06 80 VAL A C 1
ATOM 617 O O . VAL A 1 80 ? -6.087 -0.869 6.160 1.00 98.06 80 VAL A O 1
ATOM 620 N N . LEU A 1 81 ? -8.321 -0.990 6.369 1.00 98.38 81 LEU A N 1
ATOM 621 C CA . LEU A 1 81 ? -8.615 0.436 6.424 1.00 98.38 81 LEU A CA 1
ATOM 622 C C . LEU A 1 81 ? -8.970 0.807 7.864 1.00 98.38 81 LEU A C 1
ATOM 624 O O . LEU A 1 81 ? -9.899 0.220 8.422 1.00 98.38 81 LEU A O 1
ATOM 628 N N . ASP A 1 82 ? -8.278 1.778 8.445 1.00 98.38 82 ASP A N 1
ATOM 629 C CA . ASP A 1 82 ? -8.714 2.404 9.689 1.00 98.38 82 ASP A CA 1
ATOM 630 C C . ASP A 1 82 ? -9.896 3.345 9.415 1.00 98.38 82 ASP A C 1
ATOM 632 O O . ASP A 1 82 ? -9.806 4.262 8.599 1.00 98.38 82 ASP A O 1
ATOM 636 N N . GLY A 1 83 ? -11.030 3.104 10.074 1.00 96.69 83 GLY A N 1
ATOM 637 C CA . GLY A 1 83 ? -12.258 3.866 9.842 1.00 96.69 83 GLY A CA 1
ATOM 638 C C . GLY A 1 83 ? -12.141 5.366 10.165 1.00 96.69 83 GLY A C 1
ATOM 639 O O . GLY A 1 83 ? -12.572 6.181 9.346 1.00 96.69 83 GLY A O 1
ATOM 640 N N . PRO A 1 84 ? -11.606 5.758 11.339 1.00 97.50 84 PRO A N 1
ATOM 641 C CA . PRO A 1 84 ? -11.500 7.164 11.732 1.00 97.50 84 PRO A CA 1
ATOM 642 C C . PRO A 1 84 ? -10.489 7.993 10.934 1.00 97.50 84 PRO A C 1
ATOM 644 O O . PRO A 1 84 ? -10.798 9.136 10.592 1.00 97.50 84 PRO A O 1
ATOM 647 N N . THR A 1 85 ? -9.295 7.460 10.665 1.00 97.69 85 THR A N 1
ATOM 648 C CA . THR A 1 85 ? -8.222 8.208 9.982 1.00 97.69 85 THR A CA 1
ATOM 649 C C . THR A 1 85 ? -8.251 8.034 8.468 1.00 97.69 85 THR A C 1
ATOM 651 O O . THR A 1 85 ? -7.803 8.918 7.745 1.00 97.69 85 THR A O 1
ATOM 654 N N . GLY A 1 86 ? -8.796 6.920 7.973 1.00 97.69 86 GLY A N 1
ATOM 655 C CA . GLY A 1 86 ? -8.710 6.541 6.565 1.00 97.69 86 GLY A CA 1
ATOM 656 C C . GLY A 1 86 ? -7.358 5.942 6.172 1.00 97.69 86 GLY A C 1
ATOM 657 O O . GLY A 1 86 ? -7.183 5.598 5.002 1.00 97.69 86 GLY A O 1
ATOM 658 N N . HIS A 1 87 ? -6.426 5.785 7.118 1.00 98.69 87 HIS A N 1
ATOM 659 C CA . HIS A 1 87 ? -5.127 5.175 6.868 1.00 98.69 87 HIS A CA 1
ATOM 660 C C . HIS A 1 87 ? -5.284 3.714 6.443 1.00 98.69 87 HIS A C 1
ATOM 662 O O . HIS A 1 87 ? -6.178 2.995 6.903 1.00 98.69 87 HIS A O 1
ATOM 668 N N . VAL A 1 88 ? -4.384 3.257 5.575 1.00 98.62 88 VAL A N 1
ATOM 669 C CA . VAL A 1 88 ? -4.323 1.854 5.163 1.00 98.62 88 VAL A CA 1
ATOM 670 C C . VAL A 1 88 ? -3.135 1.195 5.838 1.00 98.62 88 VAL A C 1
ATOM 672 O O . VAL A 1 88 ? -2.016 1.706 5.793 1.00 98.62 88 VAL A O 1
ATOM 675 N N . LEU A 1 89 ? -3.374 0.040 6.452 1.00 98.50 89 LEU A N 1
ATOM 676 C CA . LEU A 1 89 ? -2.379 -0.707 7.208 1.00 98.50 89 LEU A CA 1
ATOM 677 C C . LEU A 1 89 ? -2.281 -2.149 6.720 1.00 98.50 89 LEU A C 1
ATOM 679 O O . LEU A 1 89 ? -3.241 -2.705 6.180 1.00 98.50 89 LEU A O 1
ATOM 683 N N . ARG A 1 90 ? -1.133 -2.780 6.965 1.00 97.25 90 ARG A N 1
ATOM 684 C CA . ARG A 1 90 ? -0.949 -4.226 6.835 1.00 97.25 90 ARG A CA 1
ATOM 685 C C . ARG A 1 90 ? -0.717 -4.834 8.216 1.00 97.25 90 ARG A C 1
ATOM 687 O O . ARG A 1 90 ? 0.233 -4.470 8.899 1.00 97.25 90 ARG A O 1
ATOM 694 N N . CYS A 1 91 ? -1.547 -5.797 8.607 1.00 96.12 91 CYS A N 1
ATOM 695 C CA . CYS A 1 91 ? -1.333 -6.554 9.836 1.00 96.12 91 CYS A CA 1
ATOM 696 C C . CYS A 1 91 ? -0.113 -7.482 9.694 1.00 96.12 91 CYS A C 1
ATOM 698 O O . CYS A 1 91 ? -0.074 -8.237 8.713 1.00 96.12 91 CYS A O 1
ATOM 700 N N . PRO A 1 92 ? 0.817 -7.491 10.667 1.00 95.00 92 PRO A N 1
ATOM 701 C CA . PRO A 1 92 ? 1.906 -8.461 10.707 1.00 95.00 92 PRO A CA 1
ATOM 702 C C . PRO A 1 92 ? 1.362 -9.886 10.871 1.00 95.00 92 PRO A C 1
ATOM 704 O O . PRO A 1 92 ? 0.300 -10.091 11.471 1.00 95.00 92 PRO A O 1
ATOM 707 N N . VAL A 1 93 ? 2.066 -10.873 10.311 1.00 92.81 93 VAL A N 1
ATOM 708 C CA . VAL A 1 93 ? 1.681 -12.296 10.413 1.00 92.81 93 VAL A CA 1
ATOM 709 C C . VAL A 1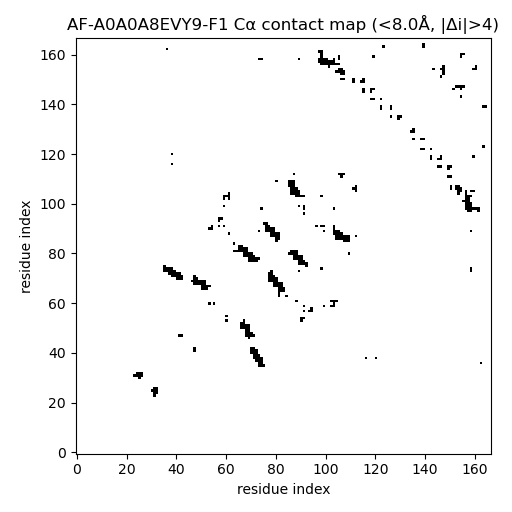 93 ? 2.470 -13.072 11.461 1.00 92.81 93 VAL A C 1
ATOM 711 O O . VAL A 1 93 ? 1.990 -14.099 11.940 1.00 92.81 93 VAL A O 1
ATOM 714 N N . GLU A 1 94 ? 3.654 -12.591 11.830 1.00 93.31 94 GLU A N 1
ATOM 715 C CA . GLU A 1 94 ? 4.542 -13.209 12.814 1.00 93.31 94 GLU A CA 1
ATOM 716 C C . GLU A 1 94 ? 5.421 -12.161 13.513 1.00 93.31 94 GLU A C 1
ATOM 718 O O . GLU A 1 94 ? 5.364 -10.984 13.175 1.00 93.31 94 GLU A O 1
ATOM 723 N N . HIS A 1 95 ? 6.187 -12.580 14.528 1.00 91.94 95 HIS A N 1
ATOM 724 C CA . HIS A 1 95 ? 6.964 -11.664 15.379 1.00 91.94 95 HIS A CA 1
ATOM 725 C C . HIS A 1 95 ? 8.107 -10.956 14.643 1.00 91.94 95 HIS A C 1
ATOM 727 O O . HIS A 1 95 ? 8.422 -9.828 14.990 1.00 91.94 95 HIS A O 1
ATOM 733 N N . ASP A 1 96 ? 8.720 -11.623 13.666 1.00 91.25 96 ASP A N 1
ATOM 734 C CA . ASP A 1 96 ? 9.846 -11.100 12.888 1.00 91.25 96 ASP A CA 1
ATOM 735 C C . ASP A 1 96 ? 9.412 -10.859 11.429 1.00 91.25 96 ASP A C 1
ATOM 737 O O . ASP A 1 96 ? 10.166 -11.130 10.496 1.00 91.25 96 ASP A O 1
ATOM 741 N N . ASP A 1 97 ? 8.161 -10.425 11.220 1.00 92.31 97 ASP A N 1
ATOM 742 C CA . ASP A 1 97 ? 7.609 -10.190 9.884 1.00 92.31 97 ASP A CA 1
ATOM 743 C C . ASP A 1 97 ? 8.366 -9.035 9.196 1.00 92.31 97 ASP A C 1
ATOM 745 O O . ASP A 1 97 ? 8.191 -7.873 9.579 1.00 92.31 97 ASP A O 1
ATOM 749 N N . PRO A 1 98 ? 9.166 -9.302 8.145 1.00 92.06 98 PRO A N 1
ATOM 750 C CA . PRO A 1 98 ? 10.023 -8.285 7.535 1.00 92.06 98 PRO A CA 1
ATOM 751 C C . PRO A 1 98 ? 9.219 -7.183 6.838 1.00 92.06 98 PRO A C 1
ATOM 753 O O . PRO A 1 98 ? 9.709 -6.086 6.585 1.00 92.06 98 PRO A O 1
ATOM 756 N N . THR A 1 99 ? 7.947 -7.438 6.539 1.00 93.56 99 THR A N 1
ATOM 757 C CA . THR A 1 99 ? 7.071 -6.436 5.929 1.00 93.56 99 THR A CA 1
ATOM 758 C C . THR A 1 99 ? 6.506 -5.438 6.944 1.00 93.56 99 THR A C 1
ATOM 760 O O . THR A 1 99 ? 5.829 -4.491 6.544 1.00 93.56 99 THR A O 1
ATOM 763 N N . ALA A 1 100 ? 6.773 -5.638 8.239 1.00 94.69 100 ALA A N 1
ATOM 764 C CA . ALA A 1 100 ? 6.464 -4.690 9.304 1.00 94.69 100 ALA A CA 1
ATOM 765 C C . ALA A 1 100 ? 7.646 -3.748 9.627 1.00 94.69 100 ALA A C 1
ATOM 767 O O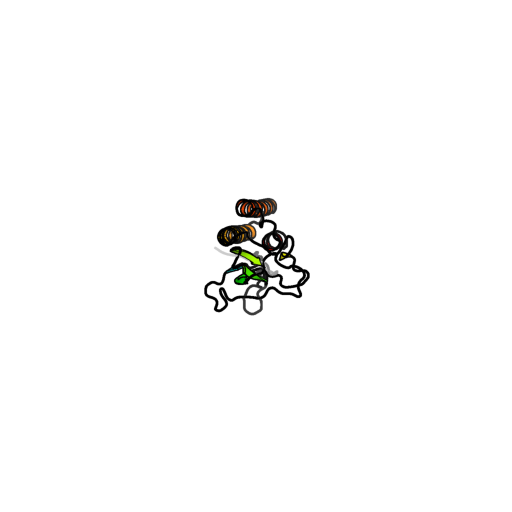 . ALA A 1 100 ? 7.498 -2.822 10.430 1.00 94.69 100 ALA A O 1
ATOM 768 N N . GLU A 1 101 ? 8.806 -3.938 8.980 1.00 93.31 101 GLU A N 1
ATOM 769 C CA . GLU A 1 101 ? 9.912 -2.977 9.031 1.00 93.31 101 GLU A CA 1
ATOM 770 C C . GLU A 1 101 ? 9.440 -1.588 8.580 1.00 93.31 101 GLU A C 1
ATOM 772 O O . GLU A 1 101 ? 8.606 -1.458 7.688 1.00 93.31 101 GLU A O 1
ATOM 777 N N . ASN A 1 102 ? 9.953 -0.531 9.212 1.00 94.06 102 ASN A N 1
ATOM 778 C CA . ASN A 1 102 ? 9.517 0.856 8.987 1.00 94.06 102 ASN A CA 1
ATOM 779 C C . ASN A 1 102 ? 8.009 1.112 9.209 1.00 94.06 102 ASN A C 1
ATOM 781 O O . ASN A 1 102 ? 7.494 2.146 8.790 1.00 94.06 102 ASN A O 1
ATOM 785 N N . GLY A 1 103 ? 7.319 0.222 9.928 1.00 94.06 103 GLY A N 1
ATOM 786 C CA . GLY A 1 103 ? 5.950 0.420 10.387 1.00 94.06 103 GLY A CA 1
ATOM 787 C C . GLY A 1 103 ? 4.893 -0.322 9.570 1.00 94.06 103 GLY A C 1
ATOM 788 O O . GLY A 1 103 ? 5.127 -0.846 8.484 1.00 94.06 103 GLY A O 1
ATOM 789 N N . VAL A 1 104 ? 3.687 -0.365 10.136 1.00 97.31 104 VAL A N 1
ATOM 790 C CA . VAL A 1 104 ? 2.554 -1.154 9.621 1.00 97.31 104 VAL A CA 1
ATOM 791 C C . VAL A 1 104 ? 1.586 -0.344 8.759 1.00 97.31 104 VAL A C 1
ATOM 793 O O . VAL A 1 104 ? 0.719 -0.917 8.094 1.00 97.31 104 VAL A O 1
ATOM 796 N N . ARG A 1 105 ? 1.720 0.987 8.752 1.00 98.19 105 ARG A N 1
ATOM 797 C CA . ARG A 1 105 ? 0.952 1.880 7.883 1.00 98.19 105 ARG A CA 1
ATOM 798 C C . ARG A 1 105 ? 1.568 1.872 6.488 1.00 98.19 105 ARG A C 1
ATOM 800 O O . ARG A 1 105 ? 2.736 2.195 6.322 1.00 98.19 105 ARG A O 1
ATOM 807 N N . VAL A 1 106 ? 0.771 1.501 5.492 1.00 98.19 106 VAL A N 1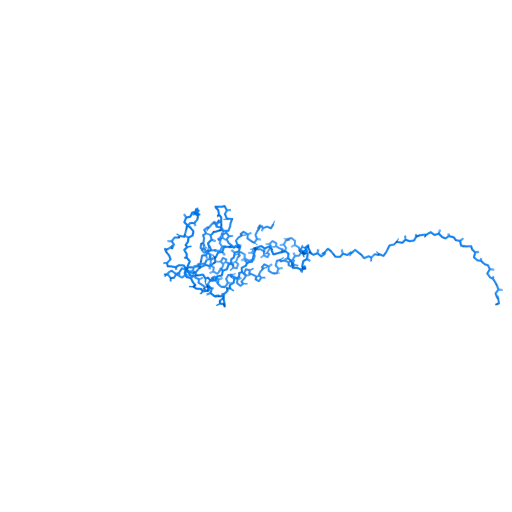
ATOM 808 C CA . VAL A 1 106 ? 1.219 1.337 4.100 1.00 98.19 106 VAL A CA 1
ATOM 809 C C . VAL A 1 106 ? 0.744 2.459 3.181 1.00 98.19 106 VAL A C 1
ATOM 811 O O . VAL A 1 106 ? 1.261 2.577 2.073 1.00 98.19 106 VAL A O 1
ATOM 814 N N . ALA A 1 107 ? -0.220 3.270 3.628 1.00 98.62 107 ALA A N 1
ATOM 815 C CA . ALA A 1 107 ? -0.594 4.532 2.999 1.00 98.62 107 ALA A CA 1
ATOM 816 C C . ALA A 1 107 ? -1.353 5.444 3.975 1.00 98.62 107 ALA A C 1
ATOM 818 O O . ALA A 1 107 ? -2.071 4.976 4.865 1.00 98.62 107 ALA A O 1
ATOM 819 N N . THR A 1 108 ? -1.244 6.745 3.740 1.00 98.50 108 THR A N 1
ATOM 820 C CA . THR A 1 108 ? -1.977 7.824 4.417 1.00 98.50 108 THR A CA 1
ATOM 821 C C . THR A 1 108 ? -3.465 7.842 4.080 1.00 98.50 108 THR A C 1
ATOM 823 O O . THR A 1 108 ? -4.260 8.308 4.885 1.00 98.50 108 THR A O 1
ATOM 826 N N . ASP A 1 109 ? -3.877 7.307 2.932 1.00 98.44 109 ASP A N 1
ATOM 827 C CA . ASP A 1 109 ? -5.289 7.125 2.602 1.00 98.44 109 ASP A CA 1
ATOM 828 C C . ASP A 1 109 ? -5.508 6.024 1.549 1.00 98.44 109 ASP A C 1
ATOM 830 O O . ASP A 1 109 ? -4.569 5.456 0.979 1.00 98.44 109 ASP A O 1
ATOM 834 N N . LEU A 1 110 ? -6.780 5.697 1.300 1.00 97.75 110 LEU A N 1
ATOM 835 C CA . LEU A 1 110 ? -7.166 4.666 0.339 1.00 97.75 110 LEU A CA 1
ATOM 836 C C . LEU A 1 110 ? -6.823 5.032 -1.118 1.00 97.75 110 LEU A C 1
ATOM 838 O O . LEU A 1 110 ? -6.541 4.132 -1.908 1.00 97.75 110 LEU A O 1
ATOM 842 N N . GLU A 1 111 ? -6.858 6.310 -1.499 1.00 98.44 111 GLU A N 1
ATOM 843 C CA . GLU A 1 111 ? -6.536 6.743 -2.866 1.00 98.44 111 GLU A CA 1
ATOM 844 C C . GLU A 1 111 ? -5.041 6.568 -3.146 1.00 98.44 111 GLU A C 1
ATOM 846 O O . GLU A 1 111 ? -4.664 5.956 -4.155 1.00 98.44 111 GLU A O 1
ATOM 851 N N . ASN A 1 112 ? -4.202 7.015 -2.213 1.00 98.69 112 ASN A N 1
ATOM 852 C CA . ASN A 1 112 ? -2.759 6.824 -2.238 1.00 98.69 112 ASN A CA 1
ATOM 853 C C . ASN A 1 112 ? -2.421 5.336 -2.259 1.00 98.69 112 ASN A C 1
ATOM 855 O O . ASN A 1 112 ? -1.686 4.893 -3.142 1.00 98.69 112 ASN A O 1
ATOM 859 N N . PHE A 1 113 ? -3.047 4.533 -1.392 1.00 98.56 113 PHE A N 1
ATOM 860 C CA . PHE A 1 113 ? -2.855 3.083 -1.385 1.00 98.56 113 PHE A CA 1
ATOM 861 C C . PHE A 1 113 ? -3.163 2.436 -2.740 1.00 98.56 113 PHE A C 1
ATOM 863 O O . PHE A 1 113 ? -2.359 1.660 -3.253 1.00 98.56 113 PHE A O 1
ATOM 870 N N . LEU A 1 114 ? -4.321 2.732 -3.339 1.00 98.06 114 LEU A N 1
ATOM 871 C CA . LEU A 1 114 ? -4.717 2.139 -4.620 1.00 98.06 114 LEU A CA 1
ATOM 872 C C . LEU A 1 114 ? -3.795 2.583 -5.762 1.00 98.06 114 LEU A C 1
ATOM 874 O O . LEU A 1 114 ? -3.470 1.780 -6.642 1.00 98.06 114 LEU A O 1
ATOM 878 N N . THR A 1 115 ? -3.349 3.838 -5.730 1.00 98.56 115 THR A N 1
ATOM 879 C CA . THR A 1 115 ? -2.405 4.391 -6.706 1.00 98.56 115 THR A CA 1
ATOM 880 C C . THR A 1 115 ? -1.044 3.705 -6.592 1.00 98.56 115 THR A C 1
ATOM 882 O O . THR A 1 115 ? -0.540 3.168 -7.582 1.00 98.56 115 THR A O 1
ATOM 885 N N . MET A 1 116 ? -0.489 3.632 -5.381 1.00 98.50 116 MET A N 1
ATOM 886 C CA . MET A 1 116 ? 0.760 2.931 -5.079 1.00 98.50 116 MET A CA 1
ATOM 887 C C . MET A 1 116 ? 0.682 1.447 -5.436 1.00 98.50 116 MET A C 1
ATOM 889 O O . MET A 1 116 ? 1.563 0.938 -6.122 1.00 98.50 116 MET A O 1
ATOM 893 N N . ALA A 1 117 ? -0.402 0.760 -5.069 1.00 97.25 117 ALA A N 1
ATOM 894 C CA . ALA A 1 117 ? -0.620 -0.645 -5.404 1.00 97.25 117 ALA A CA 1
ATOM 895 C C . ALA A 1 117 ? -0.608 -0.884 -6.922 1.00 97.25 117 ALA A C 1
ATOM 897 O O . ALA A 1 117 ? 0.005 -1.842 -7.399 1.00 97.25 117 ALA A O 1
ATOM 898 N N . GLY A 1 118 ? -1.256 -0.004 -7.692 1.00 96.69 118 GLY A N 1
ATOM 899 C CA . GLY A 1 118 ? -1.255 -0.063 -9.153 1.00 96.69 118 GLY A CA 1
ATOM 900 C C . GLY A 1 118 ? 0.144 0.106 -9.751 1.00 96.69 118 GLY A C 1
ATOM 901 O O . GLY A 1 118 ? 0.546 -0.692 -10.605 1.00 96.69 118 GLY A O 1
ATOM 902 N N . LEU A 1 119 ? 0.897 1.103 -9.278 1.00 97.56 119 LEU A N 1
ATOM 903 C CA . LEU A 1 119 ? 2.278 1.365 -9.698 1.00 97.56 119 LEU A CA 1
ATOM 904 C C . LEU A 1 119 ? 3.204 0.202 -9.337 1.00 97.56 119 LEU A C 1
ATOM 906 O O . LEU A 1 119 ? 3.928 -0.299 -10.194 1.00 97.56 119 LEU A O 1
ATOM 910 N N . PHE A 1 120 ? 3.116 -0.277 -8.101 1.00 96.19 120 PHE A N 1
ATOM 911 C CA . PHE A 1 120 ? 3.924 -1.364 -7.568 1.00 96.19 120 PHE A CA 1
ATOM 912 C C . PHE A 1 120 ? 3.701 -2.673 -8.327 1.00 96.19 120 PHE A C 1
ATOM 914 O O . PHE A 1 120 ? 4.651 -3.275 -8.825 1.00 96.19 120 PHE A O 1
ATOM 921 N N . VAL A 1 121 ? 2.445 -3.106 -8.483 1.00 93.94 121 VAL A N 1
ATOM 922 C CA . VAL A 1 121 ? 2.127 -4.353 -9.196 1.00 93.94 121 VAL A CA 1
ATOM 923 C C . VAL A 1 121 ? 2.552 -4.260 -10.660 1.00 93.94 121 VAL A C 1
ATOM 925 O O . VAL A 1 121 ? 3.141 -5.204 -11.187 1.00 93.94 121 VAL A O 1
ATOM 928 N N . THR A 1 122 ? 2.296 -3.128 -11.321 1.00 94.31 122 THR A N 1
ATOM 929 C CA . THR A 1 122 ? 2.705 -2.925 -12.719 1.00 94.31 122 THR A CA 1
ATOM 930 C C . THR A 1 122 ? 4.225 -2.937 -12.852 1.00 94.31 122 THR A C 1
ATOM 932 O O . THR A 1 122 ? 4.766 -3.652 -13.695 1.00 94.31 122 THR A O 1
ATOM 935 N N . GLY A 1 123 ? 4.920 -2.198 -11.988 1.00 94.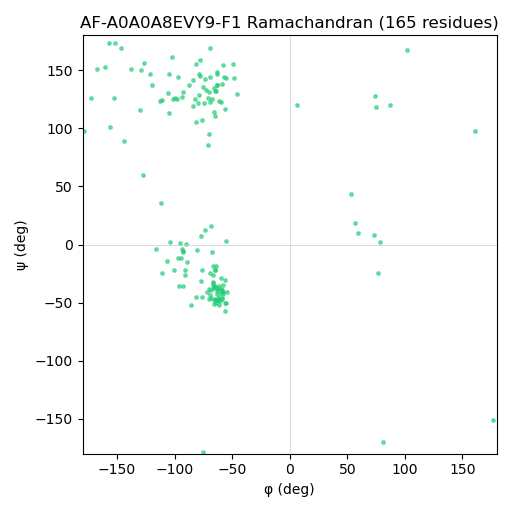81 123 GLY A N 1
ATOM 936 C CA . GLY A 1 123 ? 6.372 -2.113 -11.980 1.00 94.81 123 GLY A CA 1
ATOM 937 C C . GLY A 1 123 ? 7.029 -3.464 -11.723 1.00 94.81 123 GLY A C 1
ATOM 938 O O . GLY A 1 123 ? 7.916 -3.858 -12.475 1.00 94.81 123 GLY A O 1
ATOM 939 N N . ARG A 1 124 ? 6.541 -4.233 -10.742 1.00 92.19 124 ARG A N 1
ATOM 940 C CA . ARG A 1 124 ? 7.043 -5.587 -10.466 1.00 92.19 124 ARG A CA 1
ATOM 941 C C . ARG A 1 124 ? 6.826 -6.547 -11.631 1.00 92.19 124 ARG A C 1
ATOM 943 O O . ARG A 1 124 ? 7.709 -7.341 -11.930 1.00 92.19 124 ARG A O 1
ATOM 950 N N . ARG A 1 125 ? 5.692 -6.462 -12.334 1.00 91.31 125 ARG A N 1
ATOM 951 C CA . ARG A 1 125 ? 5.454 -7.275 -13.542 1.00 91.31 125 ARG A CA 1
ATOM 952 C C . ARG A 1 125 ? 6.415 -6.932 -14.676 1.00 91.31 125 ARG A C 1
ATOM 954 O O . ARG A 1 125 ? 6.824 -7.825 -15.406 1.00 91.31 125 ARG A O 1
ATOM 961 N N . ILE A 1 126 ? 6.783 -5.662 -14.824 1.00 92.94 126 ILE A N 1
ATOM 962 C CA . ILE A 1 126 ? 7.811 -5.253 -15.788 1.00 92.94 126 ILE A CA 1
ATOM 963 C C . ILE A 1 126 ? 9.179 -5.770 -15.335 1.00 92.94 126 ILE A C 1
ATOM 965 O O . ILE A 1 126 ? 9.898 -6.363 -16.134 1.00 92.94 126 ILE A O 1
ATOM 969 N N . LEU A 1 127 ? 9.510 -5.607 -14.051 1.00 92.62 127 LEU A N 1
ATOM 970 C CA . LEU A 1 127 ? 10.774 -6.044 -13.461 1.00 92.62 127 LEU A CA 1
ATOM 971 C C . LEU A 1 127 ? 11.045 -7.536 -13.712 1.00 92.62 127 LEU A C 1
ATOM 973 O O . LEU A 1 127 ? 12.163 -7.882 -14.083 1.00 92.62 127 LEU A O 1
ATOM 977 N N . THR A 1 128 ? 10.027 -8.402 -13.609 1.00 89.62 128 THR A N 1
ATOM 978 C CA . THR A 1 128 ? 10.171 -9.849 -13.866 1.00 89.62 128 THR A CA 1
ATOM 979 C C . THR A 1 128 ? 10.547 -10.203 -15.309 1.00 89.62 128 THR A C 1
ATOM 981 O O . THR A 1 128 ? 11.031 -11.304 -15.560 1.00 89.62 128 THR A O 1
ATOM 984 N N . GLU A 1 129 ? 10.341 -9.292 -16.261 1.00 92.88 129 GLU A N 1
ATOM 985 C CA . GLU A 1 129 ? 10.677 -9.497 -17.677 1.00 92.88 129 GLU A CA 1
ATOM 986 C C . GLU A 1 129 ? 12.069 -8.943 -18.042 1.00 92.88 129 GLU A C 1
ATOM 988 O O . GLU A 1 129 ? 12.598 -9.239 -19.119 1.00 92.88 129 GLU A O 1
ATOM 993 N N . ILE A 1 130 ? 12.693 -8.153 -17.160 1.00 94.06 130 ILE A N 1
ATOM 994 C CA . ILE A 1 130 ? 13.998 -7.534 -17.407 1.00 94.06 130 ILE A CA 1
ATOM 995 C C . ILE A 1 130 ? 15.122 -8.522 -17.076 1.00 94.06 130 ILE A C 1
ATOM 997 O O . ILE A 1 130 ? 15.309 -8.938 -15.938 1.00 94.06 130 ILE A O 1
ATOM 1001 N N . GLN A 1 131 ? 15.934 -8.860 -18.080 1.00 93.88 131 GLN A N 1
ATOM 1002 C CA . GLN A 1 131 ? 17.085 -9.762 -17.914 1.00 93.88 131 GLN A CA 1
ATOM 1003 C C . GLN A 1 131 ? 18.388 -9.024 -17.580 1.00 93.88 131 GLN A C 1
ATOM 1005 O O . GLN A 1 131 ? 19.335 -9.625 -17.070 1.00 93.88 131 GLN A O 1
ATOM 1010 N N . ASN A 1 132 ? 18.470 -7.733 -17.910 1.00 96.75 132 ASN A N 1
ATOM 1011 C CA . ASN A 1 132 ? 19.650 -6.922 -17.653 1.00 96.75 132 ASN A CA 1
ATOM 1012 C C . ASN A 1 132 ? 19.641 -6.428 -16.199 1.00 96.75 132 ASN A C 1
ATOM 1014 O O . ASN A 1 132 ? 18.693 -5.786 -15.757 1.00 96.75 132 ASN A O 1
ATOM 1018 N N . ARG A 1 133 ? 20.723 -6.700 -15.463 1.00 94.06 133 ARG A N 1
ATOM 1019 C CA . ARG A 1 133 ? 20.847 -6.334 -14.047 1.00 94.06 133 ARG A CA 1
ATOM 1020 C C . ARG A 1 133 ? 20.739 -4.827 -13.796 1.00 94.06 133 ARG A C 1
ATOM 1022 O O . ARG A 1 133 ? 20.105 -4.435 -12.822 1.00 94.06 133 ARG A O 1
ATOM 1029 N N . ASP A 1 134 ? 21.356 -4.005 -14.637 1.00 96.12 134 ASP A N 1
ATOM 1030 C CA . ASP A 1 134 ? 21.375 -2.552 -14.458 1.00 96.12 134 ASP A CA 1
ATOM 1031 C C . ASP A 1 134 ? 19.995 -1.963 -14.763 1.00 96.12 134 ASP A C 1
ATOM 1033 O O . ASP A 1 134 ? 19.495 -1.136 -14.007 1.00 96.12 134 ASP A O 1
ATOM 1037 N N . GLU A 1 135 ? 19.330 -2.448 -15.815 1.00 96.56 135 GLU A N 1
ATOM 1038 C CA . GLU A 1 135 ? 17.943 -2.071 -16.115 1.00 96.56 135 GLU A CA 1
ATOM 1039 C C . GLU A 1 135 ? 16.987 -2.515 -15.000 1.00 96.56 135 GLU A C 1
ATOM 1041 O O . GLU A 1 135 ? 16.107 -1.753 -14.612 1.00 96.56 135 GLU A O 1
ATOM 1046 N N . ALA A 1 136 ? 17.181 -3.709 -14.432 1.00 95.31 136 ALA A N 1
ATOM 1047 C CA . ALA A 1 136 ? 16.379 -4.190 -13.310 1.00 95.31 136 ALA A CA 1
ATOM 1048 C C . ALA A 1 136 ? 16.610 -3.340 -12.051 1.00 95.31 136 ALA A C 1
ATOM 1050 O O . ALA A 1 136 ? 15.673 -3.058 -11.308 1.00 95.31 136 ALA A O 1
ATOM 1051 N N . HIS A 1 137 ? 17.848 -2.901 -11.810 1.00 94.81 137 HIS A N 1
ATOM 1052 C CA . HIS A 1 137 ? 18.161 -1.980 -10.721 1.00 94.81 137 HIS A CA 1
ATOM 1053 C C . HIS A 1 137 ? 17.493 -0.611 -10.919 1.00 94.81 137 HIS A C 1
ATOM 1055 O O . HIS A 1 137 ? 16.835 -0.123 -10.003 1.00 94.81 137 HIS A O 1
ATOM 1061 N N . LEU A 1 138 ? 17.582 -0.036 -12.123 1.00 96.56 138 LEU A N 1
ATOM 1062 C CA . LEU A 1 138 ? 16.904 1.219 -12.470 1.00 96.56 138 LEU A CA 1
ATOM 1063 C C . LEU A 1 138 ? 15.380 1.099 -12.365 1.00 96.56 138 LEU A C 1
ATOM 1065 O O . LEU A 1 138 ? 14.714 2.040 -11.948 1.00 96.56 138 LEU A O 1
ATOM 1069 N N . MET A 1 139 ? 14.818 -0.058 -12.716 1.00 96.69 139 MET A N 1
ATOM 1070 C CA . MET A 1 139 ? 13.383 -0.301 -12.602 1.00 96.69 139 MET A CA 1
ATOM 1071 C C . MET A 1 139 ? 12.928 -0.367 -11.138 1.00 96.69 139 MET A C 1
ATOM 1073 O O . MET A 1 139 ? 11.875 0.180 -10.825 1.00 96.69 139 MET A O 1
ATOM 1077 N N . ARG A 1 140 ? 13.714 -0.976 -10.234 1.00 96.38 140 ARG A N 1
ATOM 1078 C CA . ARG A 1 140 ? 13.427 -0.934 -8.785 1.00 96.38 140 ARG A CA 1
ATOM 1079 C C . ARG A 1 140 ? 13.439 0.501 -8.260 1.00 96.38 140 ARG A C 1
ATOM 1081 O O . ARG A 1 140 ? 12.456 0.921 -7.668 1.00 96.38 140 ARG A O 1
ATOM 1088 N N . GLN A 1 141 ? 14.474 1.274 -8.596 1.00 96.25 141 GLN A N 1
ATOM 1089 C CA . GLN A 1 141 ? 14.548 2.697 -8.236 1.00 96.25 141 GLN A CA 1
ATOM 1090 C C . GLN A 1 141 ? 13.359 3.495 -8.778 1.00 96.25 141 GLN A C 1
ATOM 1092 O O . GLN A 1 141 ? 12.803 4.329 -8.078 1.00 96.25 141 GLN A O 1
ATOM 1097 N N . HIS A 1 142 ? 12.928 3.216 -10.010 1.00 97.62 142 HIS A N 1
ATOM 1098 C CA . HIS A 1 142 ? 11.757 3.875 -10.577 1.00 97.62 142 HIS A CA 1
ATOM 1099 C C . HIS A 1 142 ? 10.470 3.555 -9.805 1.00 97.62 142 HIS A C 1
ATOM 1101 O O . HIS A 1 142 ? 9.618 4.429 -9.667 1.00 97.62 142 HIS A O 1
ATOM 1107 N N . ILE A 1 143 ? 10.318 2.319 -9.317 1.00 97.88 143 ILE A N 1
ATOM 1108 C CA . ILE A 1 143 ? 9.189 1.940 -8.461 1.00 97.88 143 ILE A CA 1
ATOM 1109 C C . ILE A 1 143 ? 9.264 2.721 -7.149 1.00 97.88 143 ILE A C 1
ATOM 1111 O O . ILE A 1 143 ? 8.278 3.365 -6.805 1.00 97.88 143 ILE A O 1
ATOM 1115 N N . ASP A 1 144 ? 10.419 2.734 -6.479 1.00 97.75 144 ASP A N 1
ATOM 1116 C CA . ASP A 1 144 ? 10.623 3.483 -5.231 1.00 97.75 144 ASP A CA 1
ATOM 1117 C C . ASP A 1 144 ? 10.290 4.975 -5.396 1.00 97.75 144 ASP A C 1
ATOM 1119 O O . ASP A 1 144 ? 9.463 5.512 -4.659 1.00 97.75 144 ASP A O 1
ATOM 1123 N N . ASP A 1 145 ? 10.839 5.629 -6.425 1.00 98.44 145 ASP A N 1
ATOM 1124 C CA . ASP A 1 145 ? 10.576 7.041 -6.724 1.00 98.44 145 ASP A CA 1
ATOM 1125 C C . ASP A 1 145 ? 9.085 7.304 -6.995 1.00 98.44 145 ASP A C 1
ATOM 1127 O O . ASP A 1 145 ? 8.539 8.336 -6.596 1.00 98.44 145 ASP A O 1
ATOM 1131 N N . ALA A 1 146 ? 8.409 6.379 -7.685 1.00 98.44 146 ALA A N 1
ATOM 1132 C CA . ALA A 1 146 ? 6.99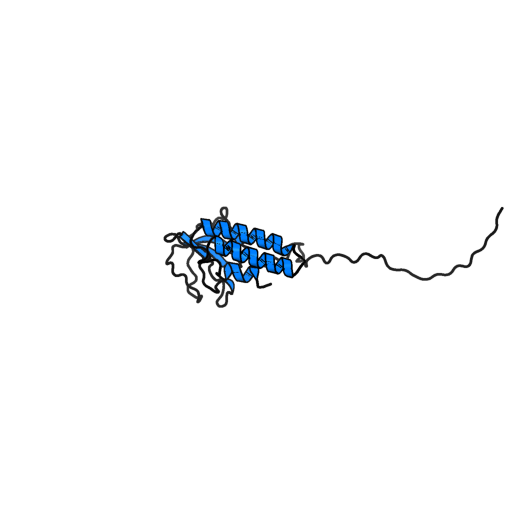0 6.504 -7.995 1.00 98.44 146 ALA A CA 1
ATOM 1133 C C . ALA A 1 146 ? 6.111 6.344 -6.746 1.00 98.44 146 ALA A C 1
ATOM 1135 O O . ALA A 1 146 ? 5.122 7.063 -6.611 1.00 98.44 146 ALA A O 1
ATOM 1136 N N . LEU A 1 147 ? 6.472 5.439 -5.832 1.00 98.50 147 LEU A N 1
ATOM 1137 C CA . LEU A 1 147 ? 5.798 5.279 -4.544 1.00 98.50 147 LEU A CA 1
ATOM 1138 C C . LEU A 1 147 ? 5.995 6.519 -3.666 1.00 98.50 147 LEU A C 1
ATOM 1140 O O . LEU A 1 147 ? 5.013 7.076 -3.177 1.00 98.50 147 LEU A O 1
ATOM 1144 N N . PHE A 1 148 ? 7.233 7.003 -3.554 1.00 98.50 148 PHE A N 1
ATOM 1145 C CA . PHE A 1 148 ? 7.577 8.215 -2.808 1.00 98.50 148 PHE A CA 1
ATOM 1146 C C . PHE A 1 148 ? 6.842 9.456 -3.330 1.00 98.50 148 PHE A C 1
ATOM 1148 O O . PHE A 1 148 ? 6.387 10.295 -2.557 1.00 98.50 148 PHE A O 1
ATOM 1155 N N . ALA A 1 149 ? 6.690 9.581 -4.652 1.00 98.69 149 ALA A N 1
ATOM 1156 C CA . ALA A 1 149 ? 5.977 10.703 -5.257 1.00 98.69 149 ALA A CA 1
ATOM 1157 C C . ALA A 1 149 ? 4.472 10.723 -4.932 1.00 98.69 149 ALA A C 1
ATOM 1159 O O . ALA A 1 149 ? 3.867 11.796 -4.975 1.00 98.69 149 ALA A O 1
ATOM 1160 N N . VAL A 1 150 ? 3.872 9.563 -4.648 1.00 98.69 150 VAL A N 1
ATOM 1161 C CA . VAL A 1 150 ? 2.456 9.444 -4.272 1.00 98.69 150 VAL A CA 1
ATOM 1162 C C . VAL A 1 150 ? 2.285 9.649 -2.773 1.00 98.69 150 VAL A C 1
ATOM 1164 O O . VAL A 1 150 ? 1.489 10.486 -2.359 1.00 98.69 150 VAL A O 1
ATOM 1167 N N . ASP A 1 151 ? 3.051 8.914 -1.971 1.00 98.62 151 ASP A N 1
ATOM 1168 C CA . ASP A 1 151 ? 2.972 8.951 -0.515 1.00 98.62 151 ASP A CA 1
ATOM 1169 C C . ASP A 1 151 ? 4.366 8.789 0.094 1.00 98.62 151 ASP A C 1
ATOM 1171 O O . ASP A 1 151 ? 4.827 7.688 0.395 1.00 98.62 151 ASP A O 1
ATOM 1175 N N . TRP A 1 152 ? 5.042 9.920 0.275 1.00 98.19 152 TRP A N 1
ATOM 1176 C CA . TRP A 1 152 ? 6.386 9.969 0.846 1.00 98.19 152 TRP A CA 1
ATOM 1177 C C . TRP A 1 152 ? 6.436 9.515 2.314 1.00 98.19 152 TRP A C 1
ATOM 1179 O O . TRP A 1 152 ? 7.509 9.162 2.796 1.00 98.19 152 TRP A O 1
ATOM 1189 N N . GLU A 1 153 ? 5.312 9.552 3.043 1.00 97.94 153 GLU A N 1
ATOM 1190 C CA . GLU A 1 153 ? 5.272 9.141 4.452 1.00 97.94 153 GLU A CA 1
ATOM 1191 C C . GLU A 1 153 ? 5.268 7.621 4.594 1.00 97.94 153 GLU A C 1
ATOM 1193 O O . GLU A 1 153 ? 5.778 7.100 5.584 1.00 97.94 153 GLU A O 1
ATOM 1198 N N . CYS A 1 154 ? 4.673 6.917 3.627 1.00 97.81 154 CYS A N 1
ATOM 1199 C CA . CYS A 1 154 ? 4.470 5.472 3.702 1.00 97.81 154 CYS A CA 1
ATOM 1200 C C . CYS A 1 154 ? 5.234 4.680 2.628 1.00 97.81 154 CYS A C 1
ATOM 1202 O O . CYS A 1 154 ? 5.201 3.450 2.658 1.00 97.81 154 CYS A O 1
ATOM 1204 N N . SER A 1 155 ? 5.933 5.336 1.692 1.00 97.44 155 SER A N 1
ATOM 1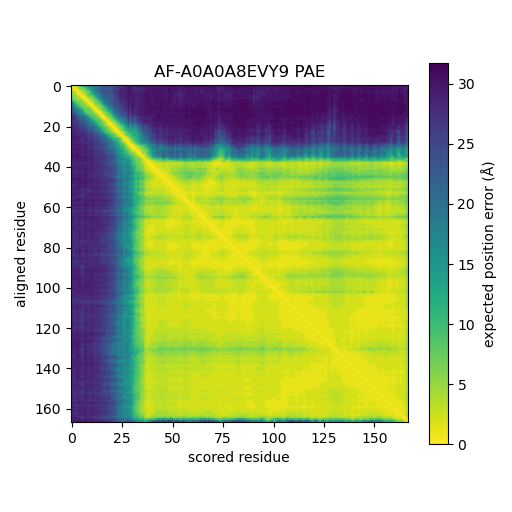205 C CA . SER A 1 155 ? 6.692 4.663 0.621 1.00 97.44 155 SER A CA 1
ATOM 1206 C C . SER A 1 155 ? 7.783 3.725 1.131 1.00 97.44 155 SER A C 1
ATOM 1208 O O . SER A 1 155 ? 8.095 2.728 0.479 1.00 97.44 155 SER A O 1
ATOM 1210 N N . ASP A 1 156 ? 8.329 4.024 2.309 1.00 96.75 156 ASP A N 1
ATOM 1211 C CA . ASP A 1 156 ? 9.434 3.275 2.910 1.00 96.75 156 ASP A CA 1
ATOM 1212 C C . ASP A 1 156 ? 8.950 2.119 3.801 1.00 96.75 156 ASP A C 1
ATOM 1214 O O . ASP A 1 156 ? 9.775 1.393 4.363 1.00 96.75 156 ASP A O 1
ATOM 1218 N N . ALA A 1 157 ? 7.630 1.918 3.928 1.00 97.00 157 ALA A N 1
ATOM 1219 C CA . ALA A 1 157 ? 7.065 0.812 4.696 1.00 97.00 157 ALA A CA 1
ATOM 1220 C C . ALA A 1 157 ? 7.550 -0.540 4.148 1.00 97.00 157 ALA A C 1
ATOM 1222 O O . ALA A 1 157 ? 7.569 -0.775 2.933 1.00 97.00 157 ALA A O 1
ATOM 1223 N N . GLY A 1 158 ? 7.886 -1.465 5.048 1.00 95.56 158 GLY A N 1
ATOM 1224 C CA . GLY A 1 158 ? 8.456 -2.774 4.726 1.00 95.56 158 GLY A CA 1
ATOM 1225 C C . GLY A 1 158 ? 7.579 -3.585 3.778 1.00 95.56 158 GLY A C 1
ATOM 1226 O O . GLY A 1 158 ? 8.089 -4.315 2.933 1.00 95.56 158 GLY A O 1
ATOM 1227 N N . ALA A 1 159 ? 6.259 -3.400 3.833 1.00 95.50 159 ALA A N 1
ATOM 1228 C CA . ALA A 1 159 ? 5.322 -4.020 2.903 1.00 95.50 159 ALA A CA 1
ATOM 1229 C C . ALA A 1 159 ? 5.606 -3.670 1.432 1.00 95.50 159 ALA A C 1
ATOM 1231 O O . ALA A 1 159 ? 5.428 -4.535 0.576 1.00 95.50 159 ALA A O 1
ATOM 1232 N N . TRP A 1 160 ? 6.079 -2.455 1.130 1.00 96.25 160 TRP A N 1
ATOM 1233 C CA . TRP A 1 160 ? 6.525 -2.066 -0.213 1.00 96.25 160 TRP A CA 1
ATOM 1234 C C . TRP A 1 160 ? 7.954 -2.534 -0.492 1.00 96.25 160 TRP A C 1
ATOM 1236 O O . TRP A 1 160 ? 8.228 -3.083 -1.559 1.00 96.25 160 TRP A O 1
ATOM 1246 N N . GLN A 1 161 ? 8.848 -2.327 0.476 1.00 94.94 161 GLN A N 1
ATOM 1247 C CA . GLN A 1 161 ? 10.292 -2.458 0.285 1.00 94.94 161 GLN A CA 1
ATOM 1248 C C . GLN A 1 161 ? 10.764 -3.914 0.244 1.00 94.94 161 GLN A C 1
ATOM 1250 O O . GLN A 1 161 ? 11.506 -4.301 -0.661 1.00 94.94 161 GLN A O 1
ATOM 1255 N N . TYR A 1 162 ? 10.290 -4.753 1.165 1.00 92.69 162 TYR A N 1
ATOM 1256 C CA . TYR A 1 162 ? 10.688 -6.157 1.252 1.00 92.69 162 TYR A CA 1
ATOM 1257 C C . TYR A 1 162 ? 10.447 -6.925 -0.064 1.00 92.69 162 TYR A C 1
ATOM 1259 O O . TYR A 1 162 ? 11.415 -7.397 -0.658 1.00 92.69 162 TYR A O 1
ATOM 1267 N N . PRO A 1 163 ? 9.219 -6.979 -0.622 1.00 89.75 163 PRO A N 1
ATOM 1268 C CA . PRO A 1 163 ? 8.967 -7.668 -1.894 1.00 89.75 163 PRO A CA 1
ATOM 1269 C C . PRO A 1 163 ? 9.607 -7.023 -3.137 1.00 89.75 163 PRO A C 1
ATOM 1271 O O . PRO A 1 163 ? 9.469 -7.566 -4.239 1.00 89.75 163 PRO A O 1
ATOM 1274 N N . LEU A 1 164 ? 10.224 -5.844 -3.013 1.00 90.50 164 LEU A N 1
ATOM 1275 C CA . LEU A 1 164 ? 10.928 -5.186 -4.112 1.00 90.50 164 LEU A CA 1
ATOM 1276 C C . LEU A 1 164 ? 12.421 -5.539 -4.141 1.00 90.50 164 LEU A C 1
ATOM 1278 O O . LEU A 1 164 ? 12.994 -5.670 -5.231 1.00 90.50 164 LEU A O 1
ATOM 1282 N N . HIS A 1 165 ? 13.036 -5.692 -2.967 1.00 87.06 165 HIS A N 1
ATOM 1283 C CA . HIS A 1 165 ? 14.488 -5.832 -2.821 1.00 87.06 165 HIS A CA 1
ATOM 1284 C C . HIS A 1 165 ? 14.942 -7.224 -2.376 1.00 87.06 165 HIS A C 1
ATOM 1286 O O . HIS A 1 165 ? 16.064 -7.607 -2.705 1.00 87.06 165 HIS A O 1
ATOM 1292 N N . GLU A 1 166 ? 14.082 -7.990 -1.704 1.00 77.06 166 GLU A N 1
ATOM 1293 C CA . GLU A 1 166 ? 14.398 -9.327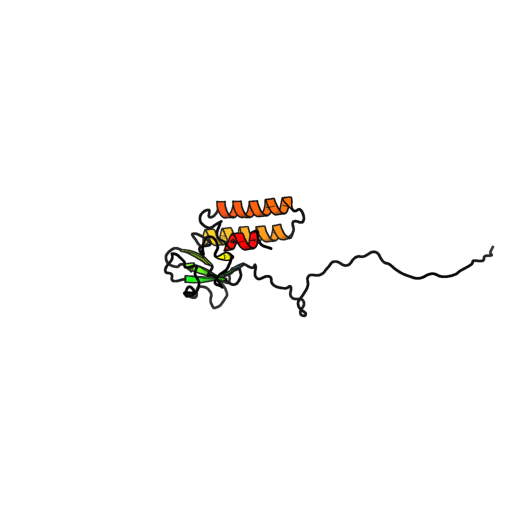 -1.198 1.00 77.06 166 GLU A CA 1
ATOM 1294 C C . GLU A 1 166 ? 13.725 -10.411 -2.072 1.00 77.06 166 GLU A C 1
ATOM 1296 O O . GLU A 1 166 ? 12.495 -10.526 -2.133 1.00 77.06 166 GLU A O 1
ATOM 1301 N N . GLU A 1 167 ? 14.562 -11.188 -2.777 1.00 57.22 167 GLU A N 1
ATOM 1302 C CA . GLU A 1 167 ? 14.225 -12.357 -3.620 1.00 57.22 167 GLU A CA 1
ATOM 1303 C C . GLU A 1 167 ? 14.941 -13.624 -3.126 1.00 57.22 167 GLU A C 1
ATOM 1305 O O . GLU A 1 167 ? 16.188 -13.591 -2.979 1.00 57.22 167 GLU A O 1
#